Protein 1WOL (pdb70)

B-factor: mean 26.98, std 15.55, range [10.24, 79.07]

Sequence (122 aa):
MKRVEDWIKQAERDLEEARYAKSGGYYELACFLSQQCAEKAVKGLLQFQGIEKRGHSISHLLTNPPADILQCATFLDKQYTPSRYPDVYYEGAPYEYYTERDADECINCAIRILNWVKGQIK

Secondary structure (DSSP, 8-state):
---HHHHHHHHHHHHHHHHHHHHTT-HHHHHHHHHHHHHHHHHHHHHHTT----SS-HHHH-SS--HHHHHHHHHHHTSS--SSTT--PPSSSGGGG--HHHHHHHHHHHHHHHHHHHHH--

Solvent-accessible surface area: 7547 Å² total; per-residue (Å²): 246,75,155,31,98,39,38,21,127,59,0,66,147,20,21,106,68,0,124,176,4,61,98,45,38,131,51,59,75,0,0,77,21,0,14,37,0,0,3,34,0,0,18,0,4,6,70,78,77,63,90,122,66,200,39,122,30,0,27,138,2,15,95,144,26,60,71,54,1,75,120,12,0,59,65,0,17,91,18,156,56,7,61,169,174,33,70,129,95,92,133,67,41,66,137,108,123,44,68,87,154,26,0,51,67,0,6,83,16,0,41,121,0,6,88,58,0,96,56,64,44,214

CATH classification: 1.20.120.330

InterPro domains:
  IPR007842 HEPN domain [PF05168] (4-119)
  IPR007842 HEPN domain [PS50910] (8-113)
  IPR007842 HEPN domain [SM00748] (8-113)

Foldseek 3Di:
DDALVVLLVLLVVLLVVLVVCLVVVQQLSSLLSLLSSLQSLLVSLCVLVVNDDDDSQSLVSDDPDDPLLNVLSNVSSPRPDDVQVCHPQDPDPRRVPGDSVSSVSSSVSSVVNSVVSVVPSD

Nearest PDB structures (foldseek):
  1wol-assembly1_A  TM=1.008E+00  e=7.983E-18  Sulfurisphaera tokodaii str. 7
  1ufb-assembly1_A  TM=8.886E-01  e=1.262E-07  Thermus thermophilus
  1o3u-assembly1_A-2  TM=8.095E-01  e=1.290E-05  Thermotoga maritima
  2hsb-assembly1_A  TM=7.327E-01  e=2.168E-03  Archaeoglobus fulgidus
  8tn1-assembly1_B  TM=4.487E-01  e=2.079E+00  synthetic construct

Radius of gyration: 13.94 Å; Cα contacts (8 Å, |Δi|>4): 165; chains: 1; bounding box: 32×29×45 Å

Structure (mmCIF, N/CA/C/O backbone):
data_1WOL
#
_entry.id   1WOL
#
_cell.length_a   62.553
_cell.length_b   62.553
_cell.length_c   64.010
_cell.angle_alpha   90.00
_cell.angle_beta   90.00
_cell.angle_gamma   120.00
#
_symmetry.space_group_name_H-M   'P 31 2 1'
#
loop_
_entity.id
_entity.type
_entity.pdbx_description
1 polymer '122aa long conserved hypothetical protein'
2 non-polymer 'TERTIARY-BUTYL ALCOHOL'
3 water water
#
loop_
_atom_site.group_PDB
_atom_site.id
_atom_site.type_symbol
_atom_site.label_atom_id
_atom_site.label_alt_id
_atom_site.label_comp_id
_atom_site.label_asym_id
_atom_site.label_entity_id
_atom_site.label_seq_id
_atom_site.pdbx_PDB_ins_code
_atom_site.Cartn_x
_atom_site.Cartn_y
_atom_site.Cartn_z
_atom_site.occupancy
_atom_site.B_iso_or_equiv
_atom_site.auth_seq_id
_atom_site.auth_comp_id
_atom_site.auth_asym_id
_atom_site.auth_atom_id
_atom_site.pdbx_PDB_model_num
ATOM 1 N N . MET A 1 1 ? 30.582 32.441 -15.261 1.00 26.05 1 MET A N 1
ATOM 2 C CA . MET A 1 1 ? 29.851 32.809 -16.507 1.00 26.80 1 MET A CA 1
ATOM 3 C C . MET A 1 1 ? 28.607 31.897 -16.714 1.00 25.29 1 MET A C 1
ATOM 4 O O . MET A 1 1 ? 28.644 30.710 -16.329 1.00 24.54 1 MET A O 1
ATOM 9 N N . LYS A 1 2 ? 27.553 32.469 -17.318 1.00 24.35 2 LYS A N 1
ATOM 10 C CA . LYS A 1 2 ? 26.360 31.674 -17.634 1.00 25.65 2 LYS A CA 1
ATOM 11 C C . LYS A 1 2 ? 25.854 32.090 -18.971 1.00 22.75 2 LYS A C 1
ATOM 12 O O . LYS A 1 2 ? 26.137 33.194 -19.354 1.00 29.38 2 LYS A O 1
ATOM 18 N N . ARG A 1 3 ? 25.171 31.160 -19.619 1.00 23.48 3 ARG A N 1
ATOM 19 C CA . ARG A 1 3 ? 24.425 31.349 -20.842 1.00 23.10 3 ARG A CA 1
ATOM 20 C C . ARG A 1 3 ? 22.964 31.631 -20.452 1.00 23.16 3 ARG A C 1
ATOM 21 O O . ARG A 1 3 ? 22.507 31.382 -19.367 1.00 21.80 3 ARG A O 1
ATOM 29 N N . VAL A 1 4 ? 22.197 32.128 -21.404 1.00 21.64 4 VAL A N 1
AT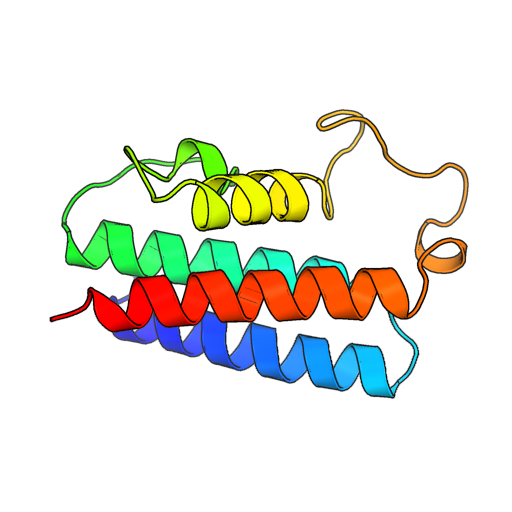OM 30 C CA . VAL A 1 4 ? 20.782 32.429 -21.126 1.00 21.77 4 VAL A CA 1
ATOM 31 C C . VAL A 1 4 ? 20.116 31.108 -20.671 1.00 20.75 4 VAL A C 1
ATOM 32 O O . VAL A 1 4 ? 19.330 31.138 -19.715 1.00 20.97 4 VAL A O 1
ATOM 36 N N . GLU A 1 5 ? 20.389 29.975 -21.323 1.00 20.09 5 GLU A N 1
ATOM 37 C CA . GLU A 1 5 ? 19.715 28.751 -20.997 1.00 20.97 5 GLU A CA 1
ATOM 38 C C . GLU A 1 5 ? 20.052 28.354 -19.550 1.00 20.93 5 GLU A C 1
ATOM 39 O O . GLU A 1 5 ? 19.218 27.734 -18.911 1.00 19.76 5 GLU A O 1
ATOM 45 N N . ASP A 1 6 ? 21.211 28.741 -19.053 1.00 19.71 6 ASP A N 1
ATOM 46 C CA . ASP A 1 6 ? 21.525 28.404 -17.622 1.00 19.00 6 ASP A CA 1
ATOM 47 C C . ASP A 1 6 ? 20.679 29.193 -16.679 1.00 17.35 6 ASP A C 1
ATOM 48 O O . ASP A 1 6 ? 20.250 28.631 -15.634 1.00 18.96 6 ASP A O 1
ATOM 53 N N . TRP A 1 7 ? 20.454 30.483 -16.938 1.00 17.96 7 TRP A N 1
ATOM 54 C CA . TRP A 1 7 ? 19.580 31.276 -16.067 1.00 16.56 7 TRP A CA 1
ATOM 55 C C . TRP A 1 7 ? 18.176 30.623 -16.044 1.00 15.57 7 TRP A C 1
ATOM 56 O O . TRP A 1 7 ? 17.574 30.541 -14.976 1.00 17.14 7 TRP A O 1
ATOM 67 N N . ILE A 1 8 ? 17.659 30.242 -17.254 1.00 16.16 8 ILE A N 1
ATOM 68 C CA . ILE A 1 8 ? 16.320 29.673 -17.295 1.00 16.82 8 ILE A CA 1
ATOM 69 C 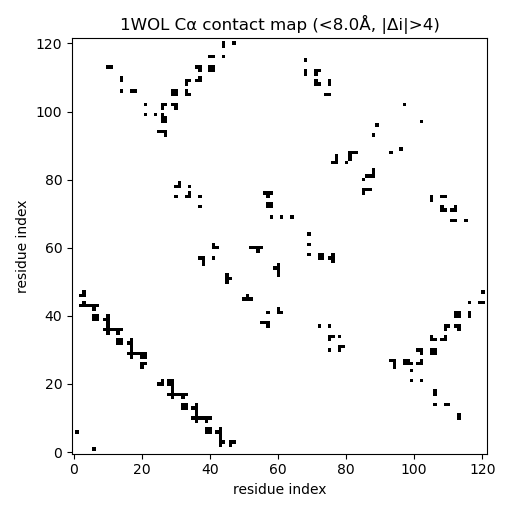C . ILE A 1 8 ? 16.330 28.300 -16.569 1.00 16.77 8 ILE A C 1
ATOM 70 O O . ILE A 1 8 ? 15.335 27.987 -15.840 1.00 17.65 8 ILE A O 1
ATOM 75 N N . LYS A 1 9 ? 17.350 27.432 -16.716 1.00 15.98 9 LYS A N 1
ATOM 76 C CA . LYS A 1 9 ? 17.335 26.160 -15.976 1.00 16.78 9 LYS A CA 1
ATOM 77 C C . LYS A 1 9 ? 17.354 26.514 -14.499 1.00 14.83 9 LYS A C 1
ATOM 78 O O . LYS A 1 9 ? 16.606 25.739 -13.761 1.00 15.39 9 LYS A O 1
ATOM 84 N N . GLN A 1 10 ? 18.157 27.480 -14.049 1.00 16.46 10 GLN A N 1
ATOM 85 C CA . GLN A 1 10 ? 18.177 27.786 -12.597 1.00 17.04 10 GLN A CA 1
ATOM 86 C C . GLN A 1 10 ? 16.781 28.185 -12.198 1.00 18.73 10 GLN A C 1
ATOM 87 O O . GLN A 1 10 ? 16.273 27.776 -11.099 1.00 17.17 10 GLN A O 1
ATOM 93 N N . ALA A 1 11 ? 16.105 28.942 -13.057 1.00 16.43 11 ALA A N 1
ATOM 94 C CA . ALA A 1 11 ? 14.751 29.390 -12.602 1.00 14.22 11 ALA A CA 1
ATOM 95 C C . ALA A 1 11 ? 13.781 28.223 -12.594 1.00 14.46 11 ALA A C 1
ATOM 96 O O . ALA A 1 11 ? 12.941 28.211 -11.638 1.00 14.85 11 ALA A O 1
ATOM 98 N N . GLU A 1 12 ? 13.841 27.299 -13.560 1.00 14.25 12 GLU A N 1
ATOM 99 C CA . GLU A 1 12 ? 12.906 26.189 -13.590 1.00 16.29 12 GLU A CA 1
ATOM 100 C C . GLU A 1 12 ? 13.148 25.320 -12.359 1.00 14.01 12 GLU A C 1
ATOM 101 O O . GLU A 1 12 ? 12.249 24.809 -11.713 1.00 14.45 12 GLU A O 1
ATOM 107 N N . ARG A 1 13 ? 14.438 25.192 -11.945 1.00 14.16 13 ARG A N 1
ATOM 108 C CA . ARG A 1 13 ? 14.696 24.297 -10.779 1.00 13.60 13 ARG A CA 1
ATOM 109 C C . ARG A 1 13 ? 14.218 25.014 -9.490 1.00 14.10 13 ARG A C 1
ATOM 110 O O . ARG A 1 13 ? 13.711 24.315 -8.565 1.00 12.65 13 ARG A O 1
ATOM 118 N N . ASP A 1 14 ? 14.408 26.322 -9.391 1.00 11.92 14 ASP A N 1
ATOM 119 C CA . ASP A 1 14 ? 13.941 27.083 -8.224 1.00 12.47 14 ASP A CA 1
ATOM 120 C C . ASP A 1 14 ? 12.401 26.912 -8.123 1.00 12.61 14 ASP A C 1
ATOM 121 O O . ASP A 1 14 ? 11.864 26.812 -7.019 1.00 13.13 14 ASP A O 1
ATOM 126 N N . LEU A 1 15 ? 11.638 26.985 -9.263 1.00 13.25 15 LEU A N 1
ATOM 127 C CA . LEU A 1 15 ? 10.162 26.762 -9.229 1.00 11.68 15 LEU A CA 1
ATOM 128 C C . LEU A 1 15 ? 9.853 25.388 -8.738 1.00 14.12 15 LEU A C 1
ATOM 129 O O . LEU A 1 15 ? 8.961 25.191 -7.900 1.00 12.94 15 LEU A O 1
ATOM 134 N N . GLU A 1 16 ? 10.508 24.373 -9.252 1.00 12.34 16 GLU A N 1
ATOM 135 C CA . GLU A 1 16 ? 10.255 22.992 -8.767 1.00 11.84 16 GLU A CA 1
ATOM 136 C C . GLU A 1 16 ? 10.513 22.918 -7.326 1.00 12.38 16 GLU A C 1
ATOM 137 O O . GLU A 1 16 ? 9.717 22.256 -6.629 1.00 13.70 16 GLU A O 1
ATOM 143 N N . GLU A 1 17 ? 11.598 23.532 -6.858 1.00 13.19 17 GLU A N 1
ATOM 144 C CA . GLU A 1 17 ? 11.884 23.418 -5.383 1.00 10.44 17 GLU A CA 1
ATOM 145 C C . GLU A 1 17 ? 10.859 24.226 -4.592 1.00 11.55 17 GLU A C 1
ATOM 146 O O . GLU A 1 17 ? 10.589 23.799 -3.487 1.00 12.21 17 GLU A O 1
ATOM 152 N N . ALA A 1 18 ? 10.349 25.333 -5.149 1.00 12.20 18 ALA A N 1
ATOM 153 C CA . ALA A 1 18 ? 9.307 26.081 -4.386 1.00 11.27 18 ALA A CA 1
ATOM 154 C C . ALA A 1 18 ? 8.077 25.254 -4.204 1.00 12.82 18 ALA A C 1
ATOM 155 O O . ALA A 1 18 ? 7.483 25.283 -3.132 1.00 11.47 18 ALA A O 1
ATOM 157 N N . ARG A 1 19 ? 7.640 24.573 -5.284 1.00 12.92 19 ARG A N 1
ATOM 158 C CA . ARG A 1 19 ? 6.465 23.688 -5.106 1.00 11.52 19 ARG A CA 1
ATOM 159 C C . ARG A 1 19 ? 6.764 22.593 -4.108 1.00 12.51 19 ARG A C 1
ATOM 160 O O . ARG A 1 19 ? 5.919 22.223 -3.264 1.00 13.46 19 ARG A O 1
ATOM 168 N N . TYR A 1 20 ? 7.997 22.008 -4.175 1.00 12.25 20 TYR A N 1
ATOM 169 C CA . TYR A 1 20 ? 8.343 20.934 -3.246 1.00 12.34 20 TYR A CA 1
ATOM 170 C C . TYR A 1 20 ? 8.296 21.513 -1.774 1.00 11.94 20 TYR A C 1
ATOM 171 O O . TYR A 1 20 ? 7.875 20.840 -0.846 1.00 12.81 20 TYR A O 1
ATOM 180 N N . ALA A 1 21 ? 8.839 22.708 -1.590 1.00 12.01 21 ALA A N 1
ATOM 181 C CA . ALA A 1 21 ? 8.827 23.265 -0.246 1.00 12.47 21 ALA A CA 1
ATOM 182 C C . ALA A 1 21 ? 7.395 23.466 0.190 1.00 12.90 21 ALA A C 1
ATOM 183 O O . ALA A 1 21 ? 7.046 23.161 1.362 1.00 13.53 21 ALA A O 1
ATOM 185 N N . LYS A 1 22 ? 6.516 23.937 -0.674 1.00 11.51 22 LYS A N 1
ATOM 186 C CA . LYS A 1 22 ? 5.057 24.129 -0.226 1.00 13.10 22 LYS A CA 1
ATOM 187 C C . LYS A 1 22 ? 4.512 22.770 0.169 1.00 14.22 22 LYS A C 1
ATOM 188 O O . LYS A 1 22 ? 3.782 22.659 1.175 1.00 16.17 22 LYS A O 1
ATOM 194 N N . SER A 1 23 ? 4.830 21.722 -0.590 1.00 14.34 23 SER A N 1
ATOM 195 C CA . SER A 1 23 ? 4.305 20.367 -0.219 1.00 16.38 23 SER A CA 1
ATOM 196 C C . SER A 1 23 ? 4.729 19.919 1.085 1.00 18.07 23 SER A C 1
ATOM 197 O O . SER A 1 23 ? 3.986 19.182 1.777 1.00 22.74 23 SER A O 1
ATOM 200 N N . GLY A 1 24 ? 5.868 20.356 1.556 1.00 14.96 24 GLY A N 1
ATOM 201 C CA . GLY A 1 24 ? 6.352 20.000 2.877 1.00 15.90 24 GLY A CA 1
ATOM 202 C C . GLY A 1 24 ? 5.865 20.912 4.048 1.00 14.28 24 GLY A C 1
ATOM 203 O O . GLY A 1 24 ? 6.231 20.729 5.225 1.00 19.42 24 GLY A O 1
ATOM 204 N N . GLY A 1 25 ? 5.087 21.946 3.669 1.00 14.12 25 GLY A N 1
ATOM 205 C CA . GLY A 1 25 ? 4.616 22.938 4.639 1.00 14.89 25 GLY A CA 1
ATOM 206 C C . GLY A 1 25 ? 5.592 24.078 4.848 1.00 14.47 25 GLY A C 1
ATOM 207 O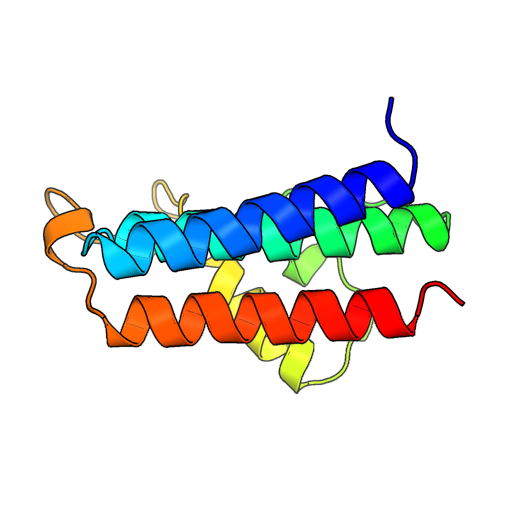 O . GLY A 1 25 ? 5.441 24.943 5.803 1.00 16.64 25 GLY A O 1
ATOM 208 N N . TYR A 1 26 ? 6.611 24.212 3.996 1.00 12.65 26 TYR A N 1
ATOM 209 C CA . TYR A 1 26 ? 7.642 25.200 4.249 1.00 10.71 26 TYR A CA 1
ATOM 210 C C . TYR A 1 26 ? 7.408 26.446 3.473 1.00 12.43 26 TYR A C 1
ATOM 211 O O . TYR A 1 26 ? 8.037 26.719 2.430 1.00 12.49 26 TYR A O 1
ATOM 220 N N . TYR A 1 27 ? 6.407 27.184 3.957 1.00 13.16 27 TYR A N 1
ATOM 221 C CA . TYR A 1 27 ? 5.903 28.295 3.093 1.00 12.39 27 TYR A CA 1
ATOM 222 C C . TYR A 1 27 ? 6.817 29.456 2.932 1.00 12.39 27 TYR A C 1
ATOM 223 O O . TYR A 1 27 ? 6.828 30.065 1.813 1.00 13.94 27 TYR A O 1
ATOM 232 N N . GLU A 1 28 ? 7.598 29.823 3.963 1.00 12.76 28 GLU A N 1
ATOM 233 C CA . GLU A 1 28 ? 8.529 30.882 3.747 1.00 13.60 28 GLU A CA 1
ATOM 234 C C . GLU A 1 28 ? 9.615 30.519 2.727 1.00 12.03 28 GLU A C 1
ATOM 235 O O . GLU A 1 28 ? 10.098 31.343 1.948 1.00 13.70 28 GLU A O 1
ATOM 241 N N . LEU A 1 29 ? 9.974 29.216 2.734 1.00 11.34 29 LEU A N 1
ATOM 242 C CA . LEU A 1 29 ? 10.939 28.715 1.744 1.00 11.23 29 LEU A CA 1
ATOM 243 C C . LEU A 1 29 ? 10.325 28.785 0.335 1.00 11.07 29 LEU A C 1
ATOM 244 O O . LEU A 1 29 ? 11.049 29.110 -0.565 1.00 11.46 29 LEU A O 1
ATOM 249 N N . ALA A 1 30 ? 9.137 28.289 0.226 1.00 12.41 30 ALA A N 1
ATOM 250 C CA . ALA A 1 30 ? 8.491 28.380 -1.104 1.00 12.05 30 ALA A CA 1
ATOM 251 C C . ALA A 1 30 ? 8.490 29.844 -1.578 1.00 12.78 30 ALA A C 1
ATOM 252 O O . ALA A 1 30 ? 8.756 30.107 -2.807 1.00 12.39 30 ALA A O 1
ATOM 254 N N . CYS A 1 31 ? 8.295 30.819 -0.677 1.00 11.45 31 CYS A N 1
ATOM 255 C CA . CYS A 1 31 ? 8.289 32.254 -1.144 1.00 11.41 31 CYS A CA 1
ATOM 256 C C . CYS A 1 31 ? 9.633 32.728 -1.522 1.00 12.04 31 CYS A C 1
ATOM 257 O O . CYS A 1 31 ? 9.856 33.405 -2.498 1.00 13.43 31 CYS A O 1
ATOM 260 N N . PHE A 1 32 ? 10.687 32.332 -0.724 1.00 13.04 32 PHE A N 1
ATOM 261 C CA . PHE A 1 32 ? 12.017 32.716 -1.132 1.00 12.45 32 PHE A CA 1
ATOM 262 C C . PHE A 1 32 ? 12.415 32.181 -2.455 1.00 12.48 32 PHE A C 1
ATOM 263 O O . PHE A 1 32 ? 13.092 32.864 -3.247 1.00 13.90 32 PHE A O 1
ATOM 271 N N . LEU A 1 33 ? 12.123 30.854 -2.691 1.00 12.29 33 LEU A N 1
ATOM 272 C CA . LEU A 1 33 ? 12.538 30.163 -3.928 1.00 10.69 33 LEU A CA 1
ATOM 273 C C . LEU A 1 33 ? 11.722 30.721 -5.140 1.00 11.79 33 LEU A C 1
ATOM 274 O O . LEU A 1 33 ? 12.278 30.744 -6.227 1.00 13.52 33 LEU A O 1
ATOM 279 N N . SER A 1 34 ? 10.519 31.208 -4.856 1.00 11.57 34 SER A N 1
ATOM 280 C CA . SER A 1 34 ? 9.749 31.870 -5.972 1.00 11.70 34 SER A CA 1
ATOM 281 C C . SER A 1 34 ? 10.432 33.180 -6.344 1.00 11.65 34 SER A C 1
ATOM 282 O O . SER A 1 34 ? 10.500 33.506 -7.550 1.00 12.36 34 SER A O 1
ATOM 285 N N . GLN A 1 35 ? 10.928 33.977 -5.374 1.00 12.31 35 GLN A N 1
ATOM 286 C CA . GLN A 1 35 ? 11.641 35.153 -5.759 1.00 15.80 35 GLN A CA 1
ATOM 287 C C . GLN A 1 35 ? 12.917 34.830 -6.489 1.00 15.18 35 GLN A C 1
ATOM 288 O O . GLN A 1 35 ? 13.171 35.459 -7.501 1.00 15.96 35 GLN A O 1
ATOM 294 N N . GLN A 1 36 ? 13.630 33.746 -6.104 1.00 13.78 36 GLN A N 1
ATOM 295 C CA . GLN A 1 36 ? 14.803 33.329 -6.836 1.00 15.65 36 GLN A CA 1
ATOM 296 C C . GLN A 1 36 ? 14.473 32.945 -8.231 1.00 14.63 36 GLN A C 1
ATOM 297 O O . GLN A 1 36 ? 15.225 33.288 -9.156 1.00 16.21 36 GLN A O 1
ATOM 303 N N . CYS A 1 37 ? 13.345 32.192 -8.456 1.00 13.96 37 CYS A N 1
ATOM 304 C CA . CYS A 1 37 ? 12.902 31.837 -9.752 1.00 12.96 37 CYS A CA 1
ATOM 305 C C . CYS A 1 37 ? 12.743 33.094 -10.649 1.00 13.81 37 CYS A C 1
ATOM 306 O O . CYS A 1 37 ? 13.283 33.083 -11.766 1.00 15.78 37 CYS A O 1
ATOM 309 N N . ALA A 1 38 ? 11.990 34.051 -10.150 1.00 13.82 38 ALA A N 1
ATOM 310 C CA . ALA A 1 38 ? 11.705 35.250 -10.978 1.00 14.97 38 ALA A CA 1
ATOM 311 C C . ALA A 1 38 ? 12.977 36.002 -11.287 1.00 17.69 38 ALA A C 1
ATOM 312 O O . ALA A 1 38 ? 13.175 36.426 -12.448 1.00 18.56 38 ALA A O 1
ATOM 314 N N . GLU A 1 39 ? 13.804 36.174 -10.220 1.00 16.95 39 GLU A N 1
ATOM 315 C CA . GLU A 1 39 ? 15.084 36.926 -10.430 1.00 18.94 39 GLU A CA 1
ATOM 316 C C . GLU A 1 39 ? 15.954 36.211 -11.490 1.00 19.17 39 GLU A C 1
ATOM 317 O O . GLU A 1 39 ? 16.489 36.874 -12.398 1.00 19.84 39 GLU A O 1
ATOM 323 N N . LYS A 1 40 ? 16.149 34.908 -11.460 1.00 16.50 40 LYS A N 1
ATOM 324 C CA . LYS A 1 40 ? 16.942 34.212 -12.436 1.00 16.33 40 LYS A CA 1
ATOM 325 C C . LYS A 1 40 ? 16.348 34.319 -13.834 1.00 18.89 40 LYS A C 1
ATOM 326 O O . LYS A 1 40 ? 17.072 34.505 -14.827 1.00 19.42 40 LYS A O 1
ATOM 332 N N . ALA A 1 41 ? 15.044 34.159 -13.957 1.00 16.14 41 ALA A N 1
ATOM 333 C CA . ALA A 1 41 ? 14.389 34.313 -15.279 1.00 15.71 41 ALA A CA 1
ATOM 334 C C . ALA A 1 41 ? 14.599 35.698 -15.862 1.00 15.76 41 ALA A C 1
ATOM 335 O O . ALA A 1 41 ? 14.929 35.715 -17.028 1.00 17.88 41 ALA A O 1
ATOM 337 N N . VAL A 1 42 ? 14.441 36.735 -15.067 1.00 17.50 42 VAL A N 1
ATOM 338 C CA . VAL A 1 42 ? 14.597 38.130 -15.581 1.00 17.82 42 VAL A CA 1
ATOM 339 C C . VAL A 1 42 ? 16.059 38.324 -15.888 1.00 19.01 42 VAL A C 1
ATOM 340 O O . VAL A 1 42 ? 16.335 38.894 -16.949 1.00 20.67 42 VAL A O 1
ATOM 344 N N . LYS A 1 43 ? 16.981 37.721 -15.118 1.00 17.88 43 LYS A N 1
ATOM 345 C CA . LYS A 1 43 ? 18.401 37.945 -15.586 1.00 18.74 43 LYS A CA 1
ATOM 346 C C . LYS A 1 43 ? 18.711 37.192 -16.886 1.00 18.53 43 LYS A C 1
ATOM 347 O O . LYS A 1 43 ? 19.614 37.664 -17.739 1.00 21.10 43 LYS A O 1
ATOM 353 N N . GLY A 1 44 ? 18.052 36.083 -17.109 1.00 17.04 44 GLY A N 1
ATOM 354 C CA . GLY A 1 44 ? 18.142 35.326 -18.317 1.00 19.03 44 GLY A CA 1
ATOM 355 C C . GLY A 1 44 ? 17.644 36.206 -19.492 1.00 20.21 44 GLY A C 1
ATOM 356 O O . GLY A 1 44 ? 18.210 36.227 -20.564 1.00 22.32 44 GLY A O 1
ATOM 357 N N . LEU A 1 45 ? 16.486 36.822 -19.249 1.00 20.75 45 LEU A N 1
ATOM 358 C CA . LEU A 1 45 ? 15.929 37.706 -20.329 1.00 21.48 45 LEU A CA 1
ATOM 359 C C . LEU A 1 45 ? 16.880 38.873 -20.620 1.00 24.49 45 LEU A C 1
ATOM 360 O O . LEU A 1 45 ? 17.099 39.231 -21.805 1.00 24.67 45 LEU A O 1
ATOM 365 N N . LEU A 1 46 ? 17.391 39.483 -19.590 1.00 22.54 46 LEU A N 1
ATOM 366 C CA . LEU A 1 46 ? 18.314 40.697 -19.794 1.00 25.88 46 LEU A CA 1
ATOM 367 C C . LEU A 1 46 ? 19.512 40.241 -20.570 1.00 26.97 46 LEU A C 1
ATOM 368 O O . LEU A 1 46 ? 20.031 41.008 -21.462 1.00 27.26 46 LEU A O 1
ATOM 373 N N . GLN A 1 47 ? 20.023 39.038 -20.306 1.00 27.07 47 GLN A N 1
ATOM 374 C CA . GLN A 1 47 ? 21.160 38.590 -21.083 1.00 27.96 47 GLN A CA 1
ATOM 375 C C . GLN A 1 47 ? 20.812 38.332 -22.496 1.00 28.28 47 GLN A C 1
ATOM 376 O O . GLN A 1 47 ? 21.627 38.660 -23.415 1.00 28.51 47 GLN A O 1
ATOM 382 N N . PHE A 1 48 ? 19.631 37.758 -22.770 1.00 26.24 48 PHE A N 1
ATOM 383 C CA . PHE A 1 48 ? 19.215 37.442 -24.116 1.00 25.80 48 PHE A CA 1
ATOM 384 C C . PHE A 1 48 ? 19.065 38.739 -24.881 1.00 28.03 48 PHE A C 1
ATOM 385 O O . PHE A 1 48 ? 19.319 38.757 -26.133 1.00 28.07 48 PHE A O 1
ATOM 393 N N . GLN A 1 49 ? 18.694 39.803 -24.162 1.00 27.14 49 GLN A N 1
ATOM 394 C CA . GLN A 1 49 ? 18.400 41.134 -24.804 1.00 30.84 49 GLN A CA 1
ATOM 395 C C . GLN A 1 49 ? 19.675 41.929 -24.956 1.00 35.66 49 GLN A C 1
ATOM 396 O O . GLN A 1 49 ? 19.660 43.030 -25.605 1.00 36.18 49 GLN A O 1
ATOM 402 N N . GLY A 1 50 ? 20.758 41.353 -24.375 1.00 37.76 50 GLY A N 1
ATOM 403 C CA . GLY A 1 50 ? 22.078 41.989 -24.335 1.00 42.78 50 GLY A CA 1
ATOM 404 C C . GLY A 1 50 ? 21.973 43.310 -23.595 1.00 46.12 50 GLY A C 1
ATOM 405 O O . GLY A 1 50 ? 22.779 44.224 -23.870 1.00 46.26 50 GLY A O 1
ATOM 406 N N . ILE A 1 51 ? 21.029 43.399 -22.636 1.00 49.93 51 ILE A N 1
ATOM 407 C CA . ILE A 1 51 ? 20.675 44.647 -21.888 1.00 54.17 51 ILE A CA 1
A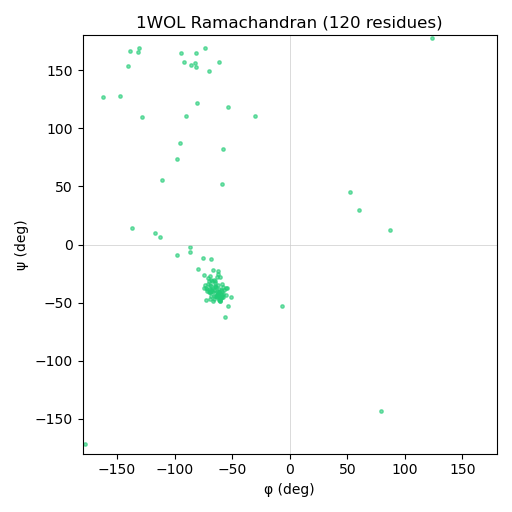TOM 408 C C . ILE A 1 51 ? 21.039 44.732 -20.391 1.00 56.75 51 ILE A C 1
ATOM 409 O O . ILE A 1 51 ? 20.159 45.059 -19.561 1.00 57.46 51 ILE A O 1
ATOM 414 N N . GLU A 1 52 ? 22.318 44.542 -20.057 1.00 58.70 52 GLU A N 1
ATOM 415 C CA . GLU A 1 52 ? 22.776 44.492 -18.648 1.00 60.83 52 GLU A CA 1
ATOM 416 C C . GLU A 1 52 ? 22.535 45.550 -17.557 1.00 61.51 52 GLU A C 1
ATOM 417 O O . GLU A 1 52 ? 22.973 46.695 -17.643 1.00 61.84 52 GLU A O 1
ATOM 423 N N . LYS A 1 53 ? 21.826 45.119 -16.510 1.00 61.84 53 LYS A N 1
ATOM 424 C CA . LYS A 1 53 ? 21.524 45.955 -15.366 1.00 62.43 53 LYS A CA 1
ATOM 425 C C . LYS A 1 53 ? 21.882 45.088 -14.171 1.00 62.71 53 LYS A C 1
ATOM 426 O O . LYS A 1 53 ? 22.062 43.860 -14.306 1.00 63.27 53 LYS A O 1
ATOM 432 N N . ARG A 1 54 ? 21.974 45.706 -12.997 1.00 62.90 54 ARG A N 1
ATOM 433 C CA . ARG A 1 54 ? 22.315 44.942 -11.799 1.00 62.22 54 ARG A CA 1
ATOM 434 C C . ARG A 1 54 ? 21.517 45.328 -10.556 1.00 60.42 54 ARG A C 1
ATOM 435 O O . ARG A 1 54 ? 20.845 46.368 -10.528 1.00 60.66 54 ARG A O 1
ATOM 443 N N . GLY A 1 55 ? 21.607 44.459 -9.543 1.00 58.13 55 GLY A N 1
ATOM 444 C CA . GLY A 1 55 ? 20.881 44.626 -8.298 1.00 54.26 55 GLY A CA 1
ATOM 445 C C . GLY A 1 55 ? 20.075 43.335 -8.175 1.00 52.00 55 GLY A C 1
ATOM 446 O O . GLY A 1 55 ? 20.161 42.444 -9.040 1.00 51.23 55 GLY A O 1
ATOM 447 N N . HIS A 1 56 ? 19.334 43.178 -7.095 1.00 49.73 56 HIS A N 1
ATOM 448 C CA . HIS A 1 56 ? 18.527 41.960 -6.961 1.00 47.29 56 HIS A CA 1
ATOM 449 C C . HIS A 1 56 ? 17.055 42.317 -6.911 1.00 44.28 56 HIS A C 1
ATOM 450 O O . HIS A 1 56 ? 16.198 41.487 -6.598 1.00 44.39 56 HIS A O 1
ATOM 457 N N . SER A 1 57 ? 16.745 43.560 -7.188 1.00 39.50 57 SER A N 1
ATOM 458 C CA . SER A 1 57 ? 15.335 43.952 -7.198 1.00 36.52 57 SER A CA 1
ATOM 459 C C . SER A 1 57 ? 14.807 43.507 -8.558 1.00 33.48 57 SER A C 1
ATOM 460 O O . SER A 1 57 ? 15.341 43.926 -9.588 1.00 33.88 57 SER A O 1
ATOM 463 N N . ILE A 1 58 ? 13.767 42.640 -8.612 1.00 30.27 58 ILE A N 1
ATOM 464 C CA . ILE A 1 58 ? 13.307 42.212 -9.889 1.00 28.92 58 ILE A CA 1
ATOM 465 C C . ILE A 1 58 ? 12.653 43.388 -10.636 1.00 28.56 58 ILE A C 1
ATOM 466 O O . ILE A 1 58 ? 12.765 43.527 -11.829 1.00 29.07 58 ILE A O 1
ATOM 471 N N . SER A 1 59 ? 11.978 44.226 -9.881 1.00 28.39 59 SER A N 1
ATOM 472 C CA . SER A 1 59 ? 11.346 45.375 -10.438 1.00 31.26 59 SER A CA 1
ATOM 473 C C . SER A 1 59 ? 12.320 46.389 -11.084 1.00 32.76 59 SER A C 1
ATOM 474 O O . SER A 1 59 ? 12.013 47.020 -12.057 1.00 31.54 59 SER A O 1
ATOM 477 N N . HIS A 1 60 ? 13.507 46.532 -10.515 1.00 35.31 60 HIS A N 1
ATOM 478 C CA . HIS A 1 60 ? 14.424 47.516 -11.079 1.00 36.19 60 HIS A CA 1
ATOM 479 C C . HIS A 1 60 ? 15.057 46.933 -12.270 1.00 34.52 60 HIS A C 1
ATOM 480 O O . HIS A 1 60 ? 15.477 47.679 -13.102 1.00 36.52 60 HIS A O 1
ATOM 487 N N . LEU A 1 61 ? 15.076 45.596 -12.400 1.00 30.99 61 LEU A N 1
ATOM 488 C CA . LEU A 1 61 ? 15.665 44.949 -13.547 1.00 30.98 61 LEU A CA 1
ATOM 489 C C . LEU A 1 61 ? 14.797 45.054 -14.807 1.00 31.56 61 LEU A C 1
ATOM 490 O O . LEU A 1 61 ? 15.267 44.980 -15.913 1.00 32.15 61 LEU A O 1
ATOM 495 N N . LEU A 1 62 ? 13.500 45.191 -14.626 1.00 31.59 62 LEU A N 1
ATOM 496 C CA . LEU A 1 62 ? 12.618 45.304 -15.767 1.00 32.52 62 LEU A CA 1
ATOM 497 C C . LEU A 1 62 ? 12.551 46.729 -16.332 1.00 33.74 62 LEU A C 1
ATOM 498 O O . LEU A 1 62 ? 12.727 47.707 -15.563 1.00 35.79 62 LEU A O 1
ATOM 503 N N . THR A 1 63 ? 12.188 46.775 -17.602 1.00 34.28 63 THR A N 1
ATOM 504 C CA . THR A 1 63 ? 11.986 48.017 -18.344 1.00 36.11 63 THR A CA 1
ATOM 505 C C . THR A 1 63 ? 10.589 47.966 -19.027 1.00 33.51 63 THR A C 1
ATOM 506 O O . THR A 1 63 ? 10.379 47.219 -19.934 1.00 32.75 63 THR A O 1
ATOM 510 N N . ASN A 1 64 ? 9.678 48.768 -18.533 1.00 34.18 64 ASN A N 1
ATOM 511 C CA . ASN A 1 64 ? 8.341 48.862 -19.112 1.00 34.02 64 ASN A CA 1
ATOM 512 C C . ASN A 1 64 ? 7.630 47.530 -19.279 1.00 32.01 64 ASN A C 1
ATOM 513 O O . ASN A 1 64 ? 7.133 47.176 -20.327 1.00 29.09 64 ASN A O 1
ATOM 518 N N . PRO A 1 65 ? 7.711 46.721 -18.241 1.00 29.18 65 PRO A N 1
ATOM 519 C CA . PRO A 1 65 ? 7.001 45.427 -18.382 1.00 28.92 65 PRO A CA 1
ATOM 520 C C . PRO A 1 65 ? 5.447 45.628 -18.271 1.00 26.55 65 PRO A C 1
ATOM 521 O O . PRO A 1 65 ? 4.937 46.661 -17.788 1.00 26.01 65 PRO A O 1
ATOM 525 N N . PRO A 1 66 ? 4.665 44.574 -18.613 1.00 24.32 66 PRO A N 1
ATOM 526 C CA . PRO A 1 66 ? 3.204 44.678 -18.480 1.00 22.66 66 PRO A CA 1
ATOM 527 C C . PRO A 1 66 ? 2.897 44.919 -17.006 1.00 23.09 66 PRO A C 1
ATOM 528 O O . PRO A 1 66 ? 3.700 44.474 -16.089 1.00 20.71 66 PRO A O 1
ATOM 532 N N . ALA A 1 67 ? 1.740 45.504 -16.690 1.00 20.90 67 ALA A N 1
ATOM 533 C CA . ALA A 1 67 ? 1.257 45.76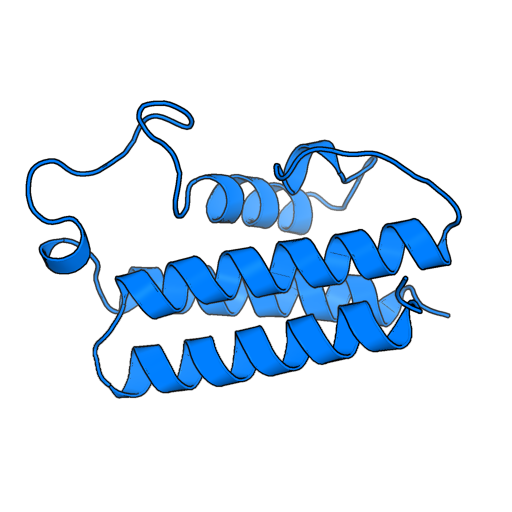6 -15.357 1.00 21.13 67 ALA A CA 1
ATOM 534 C C . ALA A 1 67 ? 1.285 44.522 -14.384 1.00 20.82 67 ALA A C 1
ATOM 535 O O . ALA A 1 67 ? 1.782 44.563 -13.239 1.00 23.02 67 ALA A O 1
ATOM 537 N N . ASP A 1 68 ? 0.825 43.395 -14.915 1.00 19.53 68 ASP A N 1
ATOM 538 C CA . ASP A 1 68 ? 0.746 42.229 -14.076 1.00 18.73 68 ASP A CA 1
ATOM 539 C C . ASP A 1 68 ? 2.123 41.742 -13.705 1.00 17.63 68 ASP A C 1
ATOM 540 O O . ASP A 1 68 ? 2.263 41.145 -12.652 1.00 17.57 68 ASP A O 1
ATOM 545 N N . ILE A 1 69 ? 3.089 41.939 -14.595 1.00 17.75 69 ILE A N 1
ATOM 546 C CA . ILE A 1 69 ? 4.478 41.509 -14.342 1.00 17.50 69 ILE A CA 1
ATOM 547 C C . ILE A 1 69 ? 5.102 42.447 -13.301 1.00 18.12 69 ILE A C 1
ATOM 548 O O . ILE A 1 69 ? 5.757 41.982 -12.395 1.00 17.44 69 ILE A O 1
ATOM 553 N N . LEU A 1 70 ? 4.946 43.776 -13.503 1.00 18.89 70 LEU A N 1
ATOM 554 C CA . LEU A 1 70 ? 5.428 44.679 -12.463 1.00 21.22 70 LEU A CA 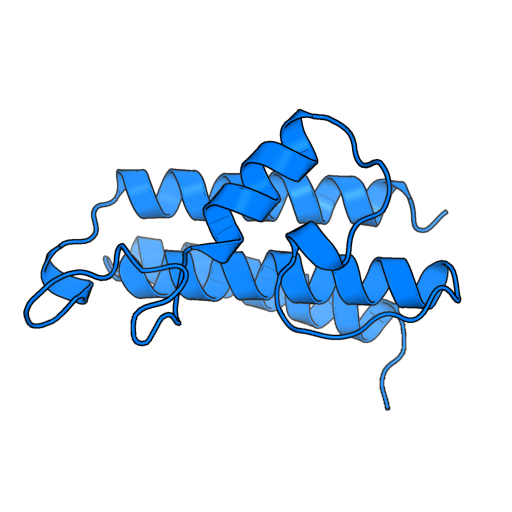1
ATOM 555 C C . LEU A 1 70 ? 4.765 44.385 -11.072 1.00 22.41 70 LEU A C 1
ATOM 556 O O . LEU A 1 70 ? 5.448 44.438 -10.003 1.00 24.34 70 LEU A O 1
ATOM 561 N N . GLN A 1 71 ? 3.455 44.053 -11.034 1.00 21.03 71 GLN A N 1
ATOM 562 C CA . GLN A 1 71 ? 2.780 43.772 -9.758 1.00 19.85 71 GLN A CA 1
ATOM 563 C C . GLN A 1 71 ? 3.405 42.523 -9.111 1.00 19.86 71 GLN A C 1
ATOM 564 O O . GLN A 1 71 ? 3.691 42.494 -7.876 1.00 19.89 71 GLN A O 1
ATOM 570 N N . CYS A 1 72 ? 3.644 41.487 -9.910 1.00 18.31 72 CYS A N 1
ATOM 571 C CA . CYS A 1 72 ? 4.288 40.319 -9.282 1.00 16.70 72 CYS A CA 1
ATOM 572 C C . CYS A 1 72 ? 5.771 40.578 -8.963 1.00 17.63 72 CYS A C 1
ATOM 573 O O . CYS A 1 72 ? 6.224 39.932 -8.002 1.00 18.90 72 CYS A O 1
ATOM 576 N N . ALA A 1 73 ? 6.507 41.288 -9.811 1.00 19.78 73 ALA A N 1
ATOM 577 C CA . ALA A 1 73 ? 7.918 41.574 -9.448 1.00 20.79 73 ALA A CA 1
ATOM 578 C C . ALA A 1 73 ? 7.901 42.382 -8.107 1.00 22.64 73 ALA A C 1
ATOM 579 O O . ALA A 1 73 ? 8.657 42.034 -7.195 1.00 24.84 73 ALA A O 1
ATOM 581 N N . THR A 1 74 ? 7.109 43.421 -7.980 1.00 22.15 74 THR A N 1
ATOM 582 C CA . THR A 1 74 ? 7.065 44.180 -6.703 1.00 25.66 74 THR A CA 1
ATOM 583 C C . THR A 1 74 ? 6.743 43.268 -5.532 1.00 24.13 74 THR A C 1
ATOM 584 O O . THR A 1 74 ? 7.369 43.358 -4.428 1.00 26.32 74 THR A O 1
ATOM 588 N N . PHE A 1 75 ? 5.767 42.357 -5.720 1.00 21.30 75 PHE A N 1
ATOM 589 C CA . PHE A 1 75 ? 5.346 41.461 -4.651 1.00 20.87 75 PHE A CA 1
ATOM 590 C C . PHE A 1 75 ? 6.510 40.536 -4.326 1.00 20.49 75 PHE A C 1
ATOM 591 O O . PHE A 1 75 ? 6.736 40.280 -3.087 1.00 21.36 75 PHE A O 1
ATOM 599 N N . LEU A 1 76 ? 7.174 39.929 -5.310 1.00 18.32 76 LEU A N 1
ATOM 600 C CA . LEU A 1 76 ? 8.240 38.974 -4.996 1.00 17.32 76 LEU A CA 1
ATOM 601 C C . LEU A 1 76 ? 9.463 39.693 -4.371 1.00 20.32 76 LEU A C 1
ATOM 602 O O . LEU A 1 76 ? 10.210 39.072 -3.587 1.00 21.53 76 LEU A O 1
ATOM 607 N N . ASP A 1 77 ? 9.652 40.934 -4.778 1.00 21.87 77 ASP A N 1
ATOM 608 C CA . ASP A 1 77 ? 10.828 41.699 -4.277 1.00 25.80 77 ASP A CA 1
ATOM 609 C C . ASP A 1 77 ? 10.713 41.856 -2.792 1.00 29.46 77 ASP A C 1
ATOM 610 O O . ASP A 1 77 ? 11.764 42.094 -2.144 1.00 31.86 77 ASP A O 1
ATOM 615 N N . LYS A 1 78 ? 9.524 41.764 -2.229 1.00 30.97 78 LYS A N 1
ATOM 616 C CA . LYS A 1 78 ? 9.406 41.859 -0.760 1.00 31.92 78 LYS A CA 1
ATOM 617 C C . LYS A 1 78 ? 9.884 40.559 -0.031 1.00 33.85 78 LYS A C 1
ATOM 618 O O . LYS A 1 78 ? 10.033 40.580 1.194 1.00 35.14 78 LYS A O 1
ATOM 624 N N . GLN A 1 79 ? 10.120 39.449 -0.720 1.00 31.47 79 GLN A N 1
ATOM 625 C CA . GLN A 1 79 ? 10.466 38.207 -0.049 1.00 36.65 79 GLN A CA 1
ATOM 626 C C . GLN A 1 79 ? 12.002 38.283 0.287 1.00 40.27 79 GLN A C 1
ATOM 627 O O . GLN A 1 79 ? 12.704 39.076 -0.330 1.00 38.36 79 GLN A O 1
ATOM 633 N N . TYR A 1 80 ? 12.478 37.384 1.189 1.00 47.38 80 TYR A N 1
ATOM 634 C CA . TYR A 1 80 ? 13.834 37.514 1.815 1.00 52.69 80 TYR A CA 1
ATOM 635 C C . TYR A 1 80 ? 15.138 38.132 1.273 1.00 54.82 80 TYR A C 1
ATOM 636 O O . TYR A 1 80 ? 15.810 37.825 0.217 1.00 53.80 80 TYR A O 1
ATOM 645 N N . THR A 1 81 ? 15.218 39.200 2.064 1.00 56.33 81 THR A N 1
ATOM 646 C CA . THR A 1 81 ? 15.796 40.444 2.546 1.00 58.04 81 THR A CA 1
ATOM 647 C C . THR A 1 81 ? 14.663 40.401 3.639 1.00 58.54 81 THR A C 1
ATOM 648 O O . THR A 1 81 ? 14.055 39.344 3.831 1.00 58.45 81 THR A O 1
ATOM 652 N N . PRO A 1 82 ? 14.444 41.430 4.457 1.00 58.95 82 PRO A N 1
ATOM 653 C CA . PRO A 1 82 ? 14.969 42.708 3.870 1.00 59.50 82 PRO A CA 1
ATOM 654 C C . PRO A 1 82 ? 15.182 42.998 5.210 1.00 61.36 82 PRO A C 1
ATOM 655 O O . PRO A 1 82 ? 14.445 42.399 6.026 1.00 60.44 82 PRO A O 1
ATOM 659 N N . SER A 1 83 ? 16.428 43.392 5.520 1.00 64.11 83 SER A N 1
ATOM 660 C CA . SER A 1 83 ? 16.898 43.329 6.883 1.00 66.40 83 SER A CA 1
ATOM 661 C C . SER A 1 83 ? 15.713 44.199 7.351 1.00 68.07 83 SER A C 1
ATOM 662 O O . SER A 1 83 ? 14.829 43.731 8.058 1.00 67.74 83 SER A O 1
ATOM 665 N N . ARG A 1 84 ? 15.664 45.435 6.845 1.00 70.25 84 ARG A N 1
ATOM 666 C CA . ARG A 1 84 ? 14.558 46.332 7.166 1.00 72.41 84 ARG A CA 1
ATOM 667 C C . ARG A 1 84 ? 14.065 47.094 5.919 1.00 73.15 84 ARG A C 1
ATOM 668 O O . ARG A 1 84 ? 13.335 48.093 6.043 1.00 73.81 84 ARG A O 1
ATOM 676 N N . TYR A 1 85 ? 14.483 46.644 4.729 1.00 73.15 85 TYR A N 1
ATOM 677 C CA . TYR A 1 85 ? 14.029 47.243 3.464 1.00 72.53 85 TYR A CA 1
ATOM 678 C C . TYR A 1 85 ? 14.315 46.267 2.308 1.00 70.97 85 TYR A C 1
ATOM 679 O O . TYR A 1 85 ? 15.442 45.746 2.191 1.00 70.86 85 TYR A O 1
ATOM 688 N N . PRO A 1 86 ? 13.271 45.943 1.483 1.00 68.92 86 PRO A N 1
ATOM 689 C CA . PRO A 1 86 ? 11.860 46.427 1.563 1.00 66.25 86 PRO A CA 1
ATOM 690 C C . PRO A 1 86 ? 11.174 46.099 2.920 1.00 62.82 86 PRO A C 1
ATOM 691 O O . PRO A 1 86 ? 10.408 45.128 2.988 1.00 63.35 86 PRO A O 1
ATOM 695 N N . ASP A 1 87 ? 11.413 46.912 3.955 1.00 58.53 87 ASP A N 1
ATOM 696 C CA . ASP A 1 87 ? 10.880 46.693 5.323 1.00 53.84 87 ASP A CA 1
ATOM 697 C C . ASP A 1 87 ? 9.896 45.662 5.830 1.00 51.61 87 ASP A C 1
ATOM 698 O O . ASP A 1 87 ? 10.264 44.980 6.796 1.00 54.37 87 ASP A O 1
ATOM 703 N N . VAL A 1 88 ? 8.688 45.465 5.263 1.00 46.90 88 VAL A N 1
ATOM 704 C CA . VAL A 1 88 ? 7.771 44.616 6.001 1.00 39.26 88 VAL A CA 1
ATOM 705 C C . VAL A 1 88 ? 8.073 43.076 6.419 1.00 33.52 88 VAL A C 1
ATOM 706 O O . VAL A 1 88 ? 7.282 42.064 6.440 1.00 32.22 88 VAL A O 1
ATOM 710 N N . TYR A 1 89 ? 9.224 43.055 7.034 1.00 27.85 89 TYR A N 1
ATOM 711 C CA . TYR A 1 89 ? 9.717 41.833 7.649 1.00 22.11 89 TYR A CA 1
ATOM 712 C C . TYR A 1 89 ? 8.926 41.445 8.887 1.00 19.51 89 TYR A C 1
ATOM 713 O O . TYR A 1 89 ? 8.425 42.327 9.612 1.00 19.07 89 TYR A O 1
ATOM 722 N N . TYR A 1 90 ? 8.805 40.167 9.193 1.00 16.82 90 TYR A N 1
ATOM 723 C CA . TYR A 1 90 ? 8.070 39.793 10.400 1.00 14.85 90 TYR A CA 1
ATOM 724 C C . TYR A 1 90 ? 8.955 39.822 11.581 1.00 17.46 90 TYR A C 1
ATOM 725 O O . TYR A 1 90 ? 10.180 39.699 11.567 1.00 17.52 90 TYR A O 1
ATOM 734 N N . GLU A 1 91 ? 8.260 40.030 12.723 1.00 15.16 91 GLU A N 1
ATOM 735 C CA . GLU A 1 91 ? 8.968 39.972 14.033 1.00 16.25 91 GLU A CA 1
ATOM 736 C C . GLU A 1 91 ? 9.081 38.484 14.405 1.00 15.93 91 GLU A C 1
ATOM 737 O O . GLU A 1 91 ? 8.348 37.624 14.054 1.00 16.29 91 GLU A O 1
ATOM 743 N N . GLY A 1 92 ? 10.167 38.214 15.218 1.00 17.93 92 GLY A N 1
ATOM 744 C CA . GLY A 1 92 ? 10.377 36.885 15.723 1.00 18.91 92 GLY A CA 1
ATOM 745 C C . GLY A 1 92 ? 11.007 35.982 14.661 1.00 14.62 92 GLY A C 1
ATOM 746 O O . GLY A 1 92 ? 11.809 36.477 13.892 1.00 18.51 92 GLY A O 1
ATOM 747 N N . ALA A 1 93 ? 10.551 34.737 14.702 1.00 17.90 93 ALA A N 1
ATOM 748 C CA . ALA A 1 93 ? 11.061 33.668 13.677 1.00 17.42 93 ALA A CA 1
ATOM 749 C C . ALA A 1 93 ? 10.068 33.808 12.503 1.00 15.96 93 ALA A C 1
ATOM 750 O O . ALA A 1 93 ? 8.974 33.301 12.599 1.00 14.97 93 ALA A O 1
ATOM 752 N N . PRO A 1 94 ? 10.565 34.329 11.393 1.00 19.04 94 PRO A N 1
ATOM 753 C CA . PRO A 1 94 ? 9.630 34.609 10.279 1.00 19.01 94 PRO A CA 1
ATOM 754 C C . PRO A 1 94 ? 8.803 33.465 9.796 1.00 18.15 94 PRO A C 1
ATOM 755 O O . PRO A 1 94 ? 7.628 33.592 9.436 1.00 16.73 94 PRO A O 1
ATOM 759 N N . TYR A 1 95 ? 9.381 32.257 9.764 1.00 16.26 95 TYR A N 1
ATOM 760 C CA . TYR A 1 95 ? 8.665 31.164 9.115 1.00 15.62 95 TYR A CA 1
ATOM 761 C C . TYR A 1 95 ? 7.340 30.835 9.781 1.00 16.81 95 TYR A C 1
ATOM 762 O O . TYR A 1 95 ? 6.420 30.290 9.199 1.00 17.62 95 TYR A O 1
ATOM 771 N N . GLU A 1 96 ? 7.265 31.179 11.092 1.00 16.36 96 GLU A N 1
ATOM 772 C CA . GLU A 1 96 ? 6.076 30.837 11.788 1.00 17.29 96 GLU A CA 1
ATOM 773 C C . GLU A 1 96 ? 4.836 31.641 11.321 1.00 17.02 96 GLU A C 1
ATOM 774 O O . GLU A 1 96 ? 3.722 31.228 11.635 1.00 20.51 96 GLU A O 1
ATOM 780 N N . TYR A 1 97 ? 5.091 32.682 10.554 1.00 16.53 97 TYR A N 1
ATOM 781 C CA . TYR A 1 97 ? 4.066 33.591 10.194 1.00 17.42 97 TYR A CA 1
ATOM 782 C C . TYR A 1 97 ? 3.702 33.592 8.729 1.00 17.73 97 TYR A C 1
ATOM 783 O O . TYR A 1 97 ? 2.897 34.429 8.275 1.00 20.20 97 TYR A O 1
ATOM 792 N N . TYR A 1 98 ? 4.283 32.665 7.969 1.00 15.32 98 TYR A N 1
ATOM 793 C CA . TYR A 1 98 ? 3.862 32.511 6.579 1.00 15.51 98 TYR A CA 1
ATOM 794 C C . TYR A 1 98 ? 2.756 31.486 6.463 1.00 16.39 98 TYR A C 1
ATOM 795 O O . TYR A 1 98 ? 2.610 30.590 7.321 1.00 18.64 98 TYR A O 1
ATOM 804 N N . THR A 1 99 ? 1.953 31.567 5.392 1.00 14.79 99 THR A N 1
ATOM 805 C CA . THR A 1 99 ? 0.814 30.674 5.220 1.00 15.85 99 THR A CA 1
ATOM 806 C C . THR A 1 99 ? 0.794 30.063 3.864 1.00 13.31 99 THR A C 1
ATOM 807 O O . THR A 1 99 ? 1.591 30.481 2.978 1.00 13.79 99 THR A O 1
ATOM 811 N N . GLU A 1 100 ? -0.071 29.099 3.734 1.00 13.80 100 GLU A N 1
ATOM 812 C CA . GLU A 1 100 ? -0.117 28.381 2.442 1.00 14.52 100 GLU A CA 1
ATOM 813 C C . GLU A 1 100 ? -0.555 29.396 1.299 1.00 15.34 100 GLU A C 1
ATOM 814 O O . GLU A 1 100 ? -0.082 29.358 0.169 1.00 15.88 100 GLU A O 1
ATOM 820 N N . ARG A 1 101 ? -1.467 30.353 1.595 1.00 15.18 101 ARG A N 1
ATOM 821 C CA . ARG A 1 101 ? -1.802 31.350 0.583 1.00 14.04 101 ARG A CA 1
ATOM 822 C C . ARG A 1 101 ? -0.594 32.140 0.117 1.00 13.59 101 ARG A C 1
ATOM 823 O O . ARG A 1 101 ? -0.468 32.406 -1.054 1.00 15.23 101 ARG A O 1
ATOM 831 N N . ASP A 1 102 ? 0.379 32.473 1.007 1.00 12.41 102 ASP A N 1
ATOM 832 C CA . ASP A 1 102 ? 1.523 33.227 0.601 1.00 14.38 102 AS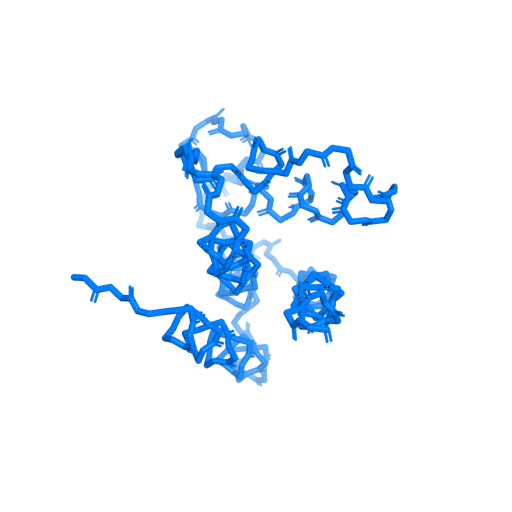P A CA 1
ATOM 833 C C . ASP A 1 102 ? 2.291 32.330 -0.363 1.00 13.15 102 ASP A C 1
ATOM 834 O O . ASP A 1 102 ? 2.755 32.827 -1.350 1.00 13.47 102 ASP A O 1
ATOM 839 N N . ALA A 1 103 ? 2.455 31.056 -0.029 1.00 13.14 103 ALA A N 1
ATOM 840 C CA . ALA A 1 103 ? 3.182 30.194 -0.981 1.00 12.23 103 ALA A CA 1
ATOM 841 C C . ALA A 1 103 ? 2.537 30.161 -2.342 1.00 13.54 103 ALA A C 1
ATOM 842 O O . ALA A 1 103 ? 3.242 30.245 -3.350 1.00 13.05 103 ALA A O 1
ATOM 844 N N . ASP A 1 104 ? 1.209 30.017 -2.337 1.00 13.20 104 ASP A N 1
ATOM 845 C CA . ASP A 1 104 ? 0.542 30.048 -3.645 1.00 13.38 104 ASP A CA 1
ATOM 846 C C . ASP A 1 104 ? 0.746 31.334 -4.350 1.00 14.10 104 ASP A C 1
ATOM 847 O O . ASP A 1 104 ? 1.018 31.335 -5.570 1.00 14.11 104 ASP A O 1
ATOM 852 N N . GLU A 1 105 ? 0.608 32.495 -3.710 1.00 12.95 105 GLU A N 1
ATOM 853 C CA . GLU A 1 105 ? 0.772 33.780 -4.441 1.00 13.31 105 GLU A CA 1
ATOM 854 C C . GLU A 1 105 ? 2.203 33.953 -4.921 1.00 14.15 105 GLU A C 1
ATOM 855 O O . GLU A 1 105 ? 2.442 34.462 -6.030 1.00 14.54 105 GLU A O 1
ATOM 861 N N . CYS A 1 106 ? 3.145 33.567 -4.120 1.00 13.52 106 CYS A N 1
ATOM 862 C CA . CYS A 1 106 ? 4.558 33.689 -4.548 1.00 13.81 106 CYS A CA 1
ATOM 863 C C . CYS A 1 106 ? 4.826 32.675 -5.694 1.00 11.47 106 CYS A C 1
ATOM 864 O O . CYS A 1 106 ? 5.442 33.134 -6.705 1.00 13.18 106 CYS A O 1
ATOM 867 N N . ILE A 1 107 ? 4.441 31.404 -5.620 1.00 11.09 107 ILE A N 1
ATOM 868 C CA . ILE A 1 107 ? 4.728 30.444 -6.683 1.00 10.79 107 ILE A CA 1
ATOM 869 C C . ILE A 1 107 ? 4.053 30.970 -7.970 1.00 11.54 107 ILE A C 1
ATOM 870 O O . ILE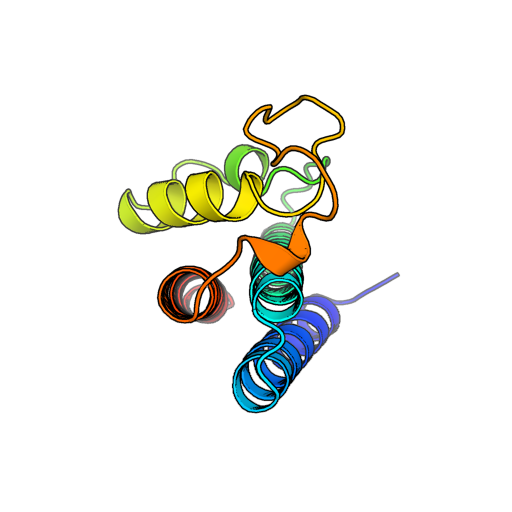 A 1 107 ? 4.673 30.910 -9.037 1.00 11.74 107 ILE A O 1
ATOM 875 N N . ASN A 1 108 ? 2.801 31.329 -7.819 1.00 12.28 108 ASN A N 1
ATOM 876 C CA . ASN A 1 108 ? 2.119 31.765 -9.079 1.00 13.37 108 ASN A CA 1
ATOM 877 C C . ASN A 1 108 ? 2.633 33.002 -9.693 1.00 12.92 108 ASN A C 1
ATOM 878 O O . ASN A 1 108 ? 2.592 33.137 -10.971 1.00 15.30 108 ASN A O 1
ATOM 883 N N . CYS A 1 109 ? 3.154 33.940 -8.897 1.00 11.86 109 CYS A N 1
ATOM 884 C CA . CYS A 1 109 ? 3.815 35.076 -9.528 1.00 12.69 109 CYS A CA 1
ATOM 885 C C . CYS A 1 109 ? 5.092 34.660 -10.191 1.00 13.82 109 CYS A C 1
ATOM 886 O O . CYS A 1 109 ? 5.506 35.210 -11.190 1.00 14.16 109 CYS A O 1
ATOM 889 N N . ALA A 1 110 ? 5.867 33.722 -9.559 1.00 12.27 110 ALA A N 1
ATOM 890 C CA . ALA A 1 110 ? 7.091 33.175 -10.240 1.00 12.73 110 ALA A CA 1
ATOM 891 C C . ALA A 1 110 ? 6.745 32.506 -11.565 1.00 12.01 110 ALA A C 1
ATOM 892 O O . ALA A 1 110 ? 7.457 32.751 -12.538 1.00 14.56 110 ALA A O 1
ATOM 894 N N . ILE A 1 111 ? 5.618 31.759 -11.620 1.00 12.17 111 ILE A N 1
ATOM 895 C CA . ILE A 1 111 ? 5.233 31.115 -12.866 1.00 10.95 111 ILE A CA 1
ATOM 896 C C . ILE A 1 111 ? 4.857 32.194 -13.871 1.00 12.12 111 ILE A C 1
ATOM 897 O O . ILE A 1 111 ? 5.298 32.090 -15.047 1.00 14.74 111 ILE A O 1
ATOM 902 N N . ARG A 1 112 ? 4.169 33.238 -13.438 1.00 13.44 112 ARG A N 1
ATOM 903 C CA . ARG A 1 112 ? 3.766 34.336 -14.402 1.00 14.73 112 ARG A CA 1
ATOM 904 C C . ARG A 1 112 ? 5.016 34.942 -14.956 1.00 14.80 112 ARG A C 1
ATOM 905 O O . ARG A 1 112 ? 5.102 35.159 -16.152 1.00 14.95 112 ARG A O 1
ATOM 913 N N . ILE A 1 113 ? 6.004 35.275 -14.127 1.00 14.57 113 ILE A N 1
ATOM 914 C CA . ILE A 1 113 ? 7.245 35.893 -14.667 1.00 14.31 113 ILE A CA 1
ATOM 915 C C . ILE A 1 113 ? 8.067 34.962 -15.483 1.00 15.70 113 ILE A C 1
ATOM 916 O O . ILE A 1 113 ? 8.531 35.382 -16.565 1.00 15.26 113 ILE A O 1
ATOM 921 N N . LEU A 1 114 ? 8.235 33.699 -15.099 1.00 13.62 114 LEU A N 1
ATOM 922 C CA . LEU A 1 114 ? 8.989 32.747 -15.843 1.00 13.39 114 LEU A CA 1
ATOM 923 C C . LEU A 1 114 ? 8.344 32.505 -17.212 1.00 16.43 114 LEU A C 1
ATOM 924 O O . LEU A 1 114 ? 9.064 32.469 -18.206 1.00 15.47 114 LEU A O 1
ATOM 929 N N . ASN A 1 115 ? 7.012 32.445 -17.254 1.00 15.08 115 ASN A N 1
ATOM 930 C CA . ASN A 1 115 ? 6.392 32.158 -18.598 1.00 16.94 115 ASN A CA 1
ATOM 931 C C . ASN A 1 115 ? 6.517 33.404 -19.448 1.00 16.50 115 ASN A C 1
ATOM 932 O O . ASN A 1 115 ? 6.627 33.245 -20.732 1.00 17.70 115 ASN A O 1
ATOM 937 N N . TRP A 1 116 ? 6.419 34.578 -18.848 1.00 14.98 116 TRP A N 1
ATOM 938 C CA . TRP A 1 116 ? 6.477 35.867 -19.649 1.00 15.55 116 TRP A CA 1
ATOM 939 C C . TRP A 1 116 ? 7.913 35.978 -20.198 1.00 18.00 116 TRP A C 1
ATOM 940 O O . TRP A 1 116 ? 8.141 36.298 -21.354 1.00 19.17 116 TRP A O 1
ATOM 951 N N . VAL A 1 117 ? 8.922 35.592 -19.409 1.00 16.11 117 VAL A N 1
ATOM 952 C CA . VAL A 1 117 ? 10.267 35.643 -19.943 1.00 17.37 117 VAL A CA 1
ATOM 953 C C . VAL A 1 117 ? 10.418 34.604 -21.028 1.00 18.55 117 VAL A C 1
ATOM 954 O O . VAL A 1 117 ? 11.021 34.892 -22.067 1.00 21.23 117 VAL A O 1
ATOM 958 N N . LYS A 1 118 ? 9.943 33.360 -20.867 1.00 17.35 118 LYS A N 1
ATOM 959 C CA . LYS A 1 118 ? 10.146 32.314 -21.862 1.00 17.71 118 LYS A CA 1
ATOM 960 C C . LYS A 1 118 ? 9.534 32.759 -23.216 1.00 22.26 118 LYS A C 1
ATOM 961 O O . LYS A 1 118 ? 10.120 32.483 -24.292 1.00 21.84 118 LYS A O 1
ATOM 967 N N . GLY A 1 119 ? 8.454 33.496 -23.100 1.00 20.56 119 GLY A N 1
ATOM 968 C CA . GLY A 1 119 ? 7.737 33.887 -24.307 1.00 23.69 119 GLY A CA 1
ATOM 969 C C . GLY A 1 119 ? 8.581 34.834 -25.129 1.00 25.74 119 GLY A C 1
ATOM 970 O O . GLY A 1 119 ? 8.319 35.054 -26.364 1.00 28.62 119 GLY A O 1
ATOM 971 N N . GLN A 1 120 ? 9.530 35.488 -24.525 1.00 25.02 120 GLN A N 1
ATOM 972 C CA . GLN A 1 120 ? 10.302 36.485 -25.241 1.00 26.59 120 GLN A CA 1
ATOM 973 C C . GLN A 1 120 ? 11.603 36.017 -25.759 1.00 29.75 120 GLN A C 1
ATOM 974 O O . GLN A 1 120 ? 12.281 36.751 -26.530 1.00 28.93 120 GLN A O 1
ATOM 980 N N . ILE A 1 121 ? 12.003 34.809 -25.358 1.00 28.83 121 ILE A N 1
ATOM 981 C CA . ILE A 1 121 ? 13.351 34.337 -25.766 1.00 30.99 121 ILE A CA 1
ATOM 982 C C . ILE A 1 121 ? 12.912 33.553 -26.986 1.00 35.53 121 ILE A C 1
ATOM 983 O O . ILE A 1 121 ? 12.533 32.370 -26.955 1.00 34.27 121 ILE A O 1
ATOM 988 N N . LYS A 1 122 ? 12.883 34.395 -28.038 1.00 40.80 122 LYS A N 1
ATOM 989 C CA . LYS A 1 122 ? 12.401 34.210 -29.432 1.00 45.61 122 LYS A CA 1
ATOM 990 C C . LYS A 1 122 ? 10.809 34.247 -29.511 1.00 47.77 122 LYS A C 1
ATOM 991 O O . LYS A 1 122 ? 10.218 33.166 -29.220 1.00 49.81 122 LYS A O 1
#

Organism: Sulfurisphaera tokodaii (strain DSM 16993 / JCM 10545 / NBRC 100140 / 7) (NCBI:txid273063)